Protein AF-A0A256YT28-F1 (afdb_monomer)

Secondary structure (DSSP, 8-state):
--HHHHHHHHHHHHHHHHSSEEHHHHHHHHHHTT--HHHHHHHHHHHHHTTS-EEETTEEE--

Mean predicted aligned error: 4.58 Å

Radius of gyration: 10.25 Å; Cα contacts (8 Å, |Δi|>4): 67; chains: 1; bounding box: 25×20×26 Å

pLDDT: mean 83.57, std 5.39, range [51.72, 89.25]

Sequence (63 aa):
MKEEDVILSLVKDLNQRHGNCDEPKLVKLATLLNINAEKVQKIKEELAQKGKLEVKGSNIFLP

Solvent-accessible surface area (backbone atoms only — not comparable to full-atom values): 3548 Å² total; per-residue (Å²): 133,60,70,61,58,53,52,53,49,50,45,48,53,35,27,74,76,67,75,41,19,48,49,73,57,51,41,53,55,35,44,75,70,76,38,53,61,69,55,52,50,52,44,50,49,52,35,34,75,69,63,60,31,42,76,60,86,67,35,35,37,70,118

Structure (mmCIF, N/CA/C/O backbone):
data_AF-A0A256YT28-F1
#
_entry.id   AF-A0A256YT28-F1
#
loop_
_atom_site.group_PDB
_atom_site.id
_atom_site.type_symbol
_atom_site.label_atom_id
_atom_site.label_alt_id
_atom_site.label_comp_id
_atom_site.label_asym_id
_atom_site.label_entity_id
_atom_site.label_seq_id
_atom_site.pdbx_PDB_ins_code
_atom_site.Cartn_x
_atom_site.Cartn_y
_atom_site.Cartn_z
_atom_site.occupancy
_atom_site.B_iso_or_equiv
_atom_site.auth_seq_id
_atom_site.auth_comp_id
_atom_site.auth_asym_id
_atom_site.auth_atom_id
_atom_site.pdbx_PDB_model_num
ATOM 1 N N . MET A 1 1 ? -13.724 -6.119 -6.684 1.00 51.72 1 MET A N 1
ATOM 2 C CA . MET A 1 1 ? -12.551 -5.918 -5.802 1.00 51.72 1 MET A CA 1
ATOM 3 C C . MET A 1 1 ? -12.489 -4.451 -5.419 1.00 51.72 1 MET A C 1
ATOM 5 O O . MET A 1 1 ? -12.759 -3.624 -6.280 1.00 51.72 1 MET A O 1
ATOM 9 N N . LYS A 1 2 ? -12.207 -4.125 -4.154 1.00 78.62 2 LYS A N 1
ATOM 10 C CA . LYS A 1 2 ? -12.000 -2.731 -3.734 1.00 78.62 2 LYS A CA 1
ATOM 11 C C . LYS A 1 2 ? -10.582 -2.306 -4.117 1.00 78.62 2 LYS A C 1
ATOM 13 O O . LYS A 1 2 ? -9.652 -3.086 -3.943 1.00 78.62 2 LYS A O 1
ATOM 18 N N . GLU A 1 3 ? -10.425 -1.088 -4.624 1.00 80.56 3 GLU A N 1
ATOM 19 C CA . GLU A 1 3 ? -9.125 -0.524 -5.026 1.00 80.56 3 GLU A CA 1
ATOM 20 C C . GLU A 1 3 ? -8.127 -0.514 -3.850 1.00 80.56 3 GLU A C 1
ATOM 22 O O . GLU A 1 3 ? -6.947 -0.786 -4.049 1.00 80.56 3 GLU A O 1
ATOM 27 N N . GLU A 1 4 ? -8.609 -0.316 -2.614 1.00 82.88 4 GLU A N 1
ATOM 28 C CA . GLU A 1 4 ? -7.811 -0.437 -1.379 1.00 82.88 4 GLU A CA 1
ATOM 29 C C . GLU A 1 4 ? -7.112 -1.791 -1.239 1.00 82.88 4 GLU A C 1
ATOM 31 O O . GLU A 1 4 ? -5.933 -1.846 -0.895 1.00 82.88 4 GLU A O 1
ATOM 36 N N . ASP A 1 5 ? -7.831 -2.879 -1.515 1.00 84.81 5 ASP A N 1
ATOM 37 C CA . ASP A 1 5 ? -7.315 -4.241 -1.372 1.00 84.81 5 ASP A CA 1
ATOM 38 C C . ASP A 1 5 ? -6.192 -4.494 -2.379 1.00 84.81 5 ASP A C 1
ATOM 40 O O . ASP A 1 5 ? -5.159 -5.062 -2.043 1.00 84.81 5 ASP A O 1
ATOM 44 N N . VAL A 1 6 ? -6.357 -3.978 -3.600 1.00 86.19 6 VAL A N 1
ATOM 45 C CA . VAL A 1 6 ? -5.358 -4.070 -4.670 1.00 86.19 6 VAL A CA 1
ATOM 46 C C . VAL A 1 6 ? -4.085 -3.315 -4.294 1.00 86.19 6 VAL A C 1
ATOM 48 O O . VAL A 1 6 ? -2.994 -3.870 -4.403 1.00 86.19 6 VAL A O 1
ATOM 51 N N . ILE A 1 7 ? -4.212 -2.075 -3.813 1.00 84.94 7 ILE A N 1
ATOM 52 C CA . ILE A 1 7 ? -3.072 -1.257 -3.374 1.00 84.94 7 ILE A CA 1
ATOM 53 C C . ILE A 1 7 ? -2.352 -1.938 -2.211 1.00 84.94 7 ILE A C 1
ATOM 55 O O . ILE A 1 7 ? -1.131 -2.062 -2.234 1.00 84.94 7 ILE A O 1
ATOM 59 N N . LEU A 1 8 ? -3.097 -2.428 -1.219 1.00 86.19 8 LEU A N 1
ATOM 60 C CA . LEU A 1 8 ? -2.524 -3.133 -0.078 1.00 86.19 8 LEU A CA 1
ATOM 61 C C . LEU A 1 8 ? -1.783 -4.402 -0.522 1.00 86.19 8 LEU A C 1
ATOM 63 O O . LEU A 1 8 ? -0.682 -4.667 -0.041 1.00 86.19 8 LEU A O 1
ATOM 67 N N . SER A 1 9 ? -2.357 -5.162 -1.459 1.00 87.94 9 SER A N 1
ATOM 68 C CA . SER A 1 9 ? -1.727 -6.359 -2.018 1.00 87.94 9 SER A CA 1
ATOM 69 C C . SER A 1 9 ? -0.456 -6.025 -2.797 1.00 87.94 9 SER A C 1
ATOM 71 O O . SER A 1 9 ? 0.539 -6.728 -2.647 1.00 87.94 9 SER A O 1
ATOM 73 N N . LEU A 1 10 ? -0.456 -4.939 -3.576 1.00 86.56 10 LEU A N 1
ATOM 74 C CA . LEU A 1 10 ? 0.729 -4.453 -4.288 1.00 86.56 10 LEU A CA 1
ATOM 75 C C . LEU A 1 10 ? 1.840 -4.044 -3.322 1.00 86.56 10 LEU A C 1
ATOM 77 O O . LEU A 1 10 ? 2.995 -4.413 -3.527 1.00 86.56 10 LEU A O 1
ATOM 81 N N . VAL A 1 11 ? 1.500 -3.309 -2.260 1.00 85.94 11 VAL A N 1
ATOM 82 C CA . VAL A 1 11 ? 2.479 -2.914 -1.242 1.00 85.94 11 VAL A CA 1
ATOM 83 C C . VAL A 1 11 ? 3.031 -4.138 -0.515 1.00 85.94 11 VAL A C 1
ATOM 85 O O . VAL A 1 11 ? 4.237 -4.193 -0.286 1.00 85.94 11 VAL A O 1
ATOM 88 N N . LYS A 1 12 ? 2.185 -5.130 -0.200 1.00 86.94 12 LYS A N 1
ATOM 89 C CA . LYS A 1 12 ? 2.607 -6.425 0.360 1.00 86.94 12 LYS A CA 1
ATOM 90 C C . LYS A 1 12 ? 3.563 -7.167 -0.549 1.00 86.94 12 LYS A C 1
ATOM 92 O O . LYS A 1 12 ? 4.632 -7.544 -0.084 1.00 86.94 12 LYS A O 1
ATOM 97 N N . ASP A 1 13 ? 3.219 -7.339 -1.818 1.00 87.00 13 ASP A N 1
ATOM 98 C CA . ASP A 1 13 ? 4.064 -8.068 -2.764 1.00 87.00 13 ASP A CA 1
ATOM 99 C C . ASP A 1 13 ? 5.417 -7.359 -2.956 1.00 87.00 13 ASP A C 1
ATOM 101 O O . ASP A 1 13 ? 6.469 -7.996 -2.895 1.00 87.00 13 ASP A O 1
ATOM 105 N N . LEU A 1 14 ? 5.414 -6.024 -3.068 1.00 84.62 14 LEU A N 1
ATOM 106 C CA . LEU A 1 14 ? 6.639 -5.228 -3.181 1.00 84.62 14 LEU A CA 1
ATOM 107 C C . LEU A 1 14 ? 7.509 -5.299 -1.921 1.00 84.62 14 LEU A C 1
ATOM 109 O O . LEU A 1 14 ? 8.703 -5.566 -2.038 1.00 84.62 14 LEU A O 1
ATOM 113 N N . ASN A 1 15 ? 6.933 -5.128 -0.727 1.00 85.19 15 ASN A N 1
ATOM 114 C CA . ASN A 1 15 ? 7.680 -5.287 0.526 1.00 85.19 15 ASN A CA 1
ATOM 115 C C . ASN A 1 15 ? 8.210 -6.711 0.697 1.00 85.19 15 A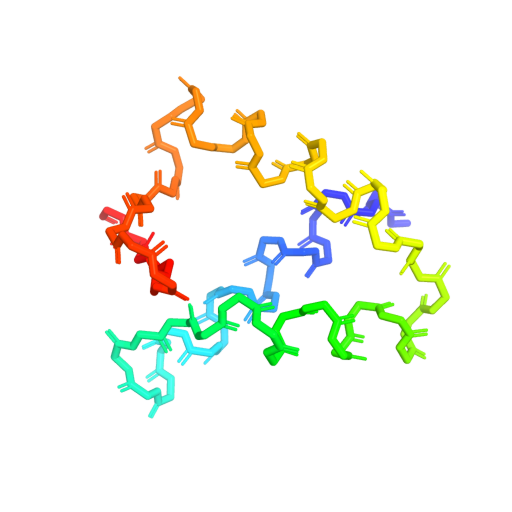SN A C 1
ATOM 117 O O . ASN A 1 15 ? 9.334 -6.890 1.145 1.00 85.19 15 ASN A O 1
ATOM 121 N N . GLN A 1 16 ? 7.439 -7.729 0.318 1.00 83.94 16 GLN A N 1
ATOM 122 C CA . GLN A 1 16 ? 7.860 -9.118 0.463 1.00 83.94 16 GLN A CA 1
ATOM 123 C C . GLN A 1 16 ? 8.996 -9.481 -0.508 1.00 83.94 16 GLN A C 1
ATOM 125 O O . GLN A 1 16 ? 9.862 -10.281 -0.159 1.00 83.94 16 GLN A O 1
ATOM 130 N N . ARG A 1 17 ? 9.029 -8.888 -1.710 1.00 80.69 17 ARG A N 1
ATOM 131 C CA . ARG A 1 17 ? 10.097 -9.123 -2.699 1.00 80.69 17 ARG A CA 1
ATOM 132 C C . ARG A 1 17 ? 11.343 -8.267 -2.493 1.00 80.69 17 ARG A C 1
ATOM 134 O O . ARG A 1 17 ? 12.439 -8.739 -2.773 1.00 80.69 17 ARG A O 1
ATOM 141 N N . HIS A 1 18 ? 11.183 -7.014 -2.071 1.00 77.56 18 HIS A N 1
ATOM 142 C CA . HIS A 1 18 ? 12.272 -6.031 -2.018 1.00 77.56 18 HIS A CA 1
ATOM 143 C C . HIS A 1 18 ? 12.634 -5.570 -0.599 1.00 77.56 18 HIS A C 1
ATOM 145 O O . HIS A 1 18 ? 13.664 -4.930 -0.424 1.00 77.56 18 HIS A O 1
ATOM 151 N N . GLY A 1 19 ? 11.822 -5.882 0.415 1.00 75.75 19 GLY A N 1
ATOM 152 C CA . GLY A 1 19 ? 11.972 -5.368 1.785 1.00 75.75 19 GLY A CA 1
ATOM 153 C C . GLY A 1 19 ? 11.500 -3.919 1.966 1.00 75.75 19 GLY A C 1
ATOM 154 O O . GLY A 1 19 ? 11.511 -3.402 3.079 1.00 75.75 19 GLY A O 1
ATOM 155 N N . ASN A 1 20 ? 11.101 -3.257 0.878 1.00 81.88 20 ASN A N 1
ATOM 156 C CA . ASN A 1 20 ? 10.519 -1.923 0.856 1.00 81.88 20 ASN A CA 1
ATOM 157 C C . ASN A 1 20 ? 9.607 -1.771 -0.367 1.00 81.88 20 ASN A C 1
ATOM 159 O O . ASN A 1 20 ? 9.784 -2.429 -1.393 1.00 81.88 20 ASN A O 1
ATOM 163 N N . CYS A 1 21 ? 8.642 -0.862 -0.283 1.00 83.69 21 CYS A N 1
ATOM 164 C CA . CYS A 1 21 ? 7.798 -0.493 -1.408 1.00 83.69 21 CYS A CA 1
ATOM 165 C C . CYS A 1 21 ? 8.070 0.963 -1.804 1.00 83.69 21 CYS A C 1
ATOM 167 O O . CYS A 1 21 ? 7.689 1.883 -1.087 1.00 83.69 21 CYS A O 1
ATOM 169 N N . ASP A 1 22 ? 8.706 1.187 -2.955 1.00 85.38 22 ASP A N 1
ATOM 170 C CA . ASP A 1 22 ? 8.897 2.539 -3.488 1.00 85.38 22 ASP A CA 1
ATOM 171 C C . ASP A 1 22 ? 7.545 3.143 -3.903 1.00 85.38 22 ASP A C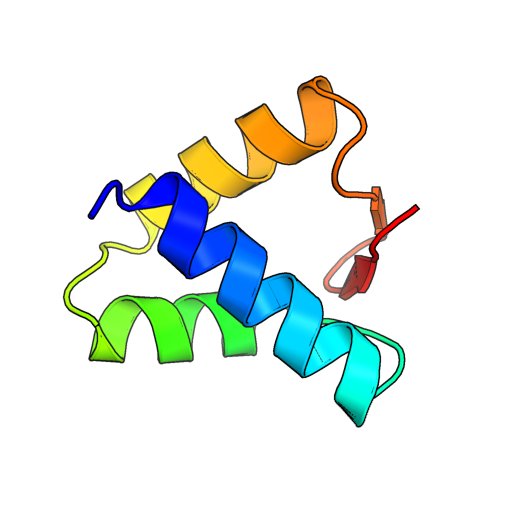 1
ATOM 173 O O . ASP A 1 22 ? 6.831 2.584 -4.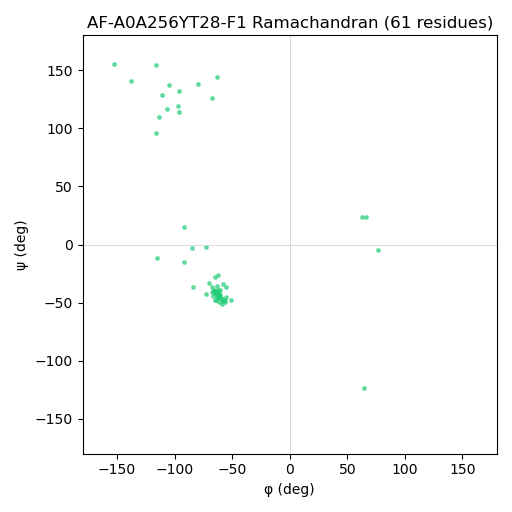742 1.00 85.38 22 ASP A O 1
ATOM 177 N N . GLU A 1 23 ? 7.219 4.326 -3.390 1.00 81.75 23 GLU A N 1
ATOM 178 C CA . GLU A 1 23 ? 6.019 5.074 -3.774 1.00 81.75 23 GLU A CA 1
ATOM 179 C C . GLU A 1 23 ? 5.855 5.254 -5.301 1.00 81.75 23 GLU A C 1
ATOM 181 O O . GLU A 1 23 ? 4.783 4.937 -5.825 1.00 81.75 23 GLU A O 1
ATOM 186 N N . PRO A 1 24 ? 6.883 5.665 -6.071 1.00 83.94 24 PRO A N 1
ATOM 187 C CA . PRO A 1 24 ? 6.747 5.781 -7.523 1.00 83.94 24 PRO A CA 1
ATOM 188 C C . PRO A 1 24 ? 6.516 4.437 -8.232 1.00 83.94 24 PRO A C 1
ATOM 190 O O . PRO A 1 24 ? 5.876 4.415 -9.286 1.00 83.94 24 PRO A O 1
ATOM 193 N N . LYS A 1 25 ? 6.997 3.308 -7.686 1.00 85.81 25 LYS A N 1
ATOM 194 C CA . LYS A 1 25 ? 6.679 1.977 -8.239 1.00 85.81 25 LYS A CA 1
ATOM 195 C C . LYS A 1 25 ? 5.237 1.597 -7.945 1.00 85.81 25 LYS A C 1
ATOM 197 O O . LYS A 1 25 ? 4.563 1.102 -8.844 1.00 85.81 25 LYS A O 1
ATOM 202 N N . LEU A 1 26 ? 4.767 1.855 -6.725 1.00 85.81 26 LEU A N 1
ATOM 203 C CA . LEU A 1 26 ? 3.384 1.594 -6.340 1.00 85.81 26 LEU A CA 1
ATOM 204 C C . LEU A 1 26 ? 2.416 2.355 -7.247 1.00 85.81 26 LEU A C 1
ATOM 206 O O . LEU A 1 26 ? 1.500 1.753 -7.797 1.00 85.81 26 LEU A O 1
ATOM 210 N N . VAL A 1 27 ? 2.661 3.652 -7.458 1.00 86.50 27 VAL A N 1
ATOM 211 C CA . VAL A 1 27 ? 1.846 4.483 -8.354 1.00 86.50 27 VAL A CA 1
ATOM 212 C C . VAL A 1 27 ? 1.878 3.935 -9.779 1.00 86.50 27 VAL A C 1
ATOM 214 O O . VAL A 1 27 ? 0.825 3.791 -10.385 1.00 86.50 27 VAL A O 1
ATOM 217 N N . LYS A 1 28 ? 3.048 3.549 -10.308 1.00 88.19 28 LYS A N 1
ATOM 218 C CA . LYS A 1 28 ? 3.141 2.933 -11.645 1.00 88.19 28 LYS A CA 1
ATOM 219 C C . LYS A 1 28 ? 2.313 1.651 -11.760 1.00 88.19 28 LYS A C 1
ATOM 221 O O . LYS A 1 28 ? 1.578 1.503 -12.731 1.00 88.19 28 LYS A O 1
ATOM 226 N N . LEU A 1 29 ? 2.416 0.742 -10.791 1.00 86.50 29 LEU A N 1
ATOM 227 C CA . LEU A 1 29 ? 1.660 -0.516 -10.794 1.00 86.50 29 LEU A CA 1
ATOM 228 C C . LEU A 1 29 ? 0.157 -0.278 -10.652 1.00 86.50 29 LEU A C 1
ATOM 230 O O . LEU A 1 29 ? -0.637 -0.914 -11.336 1.00 86.50 29 LEU 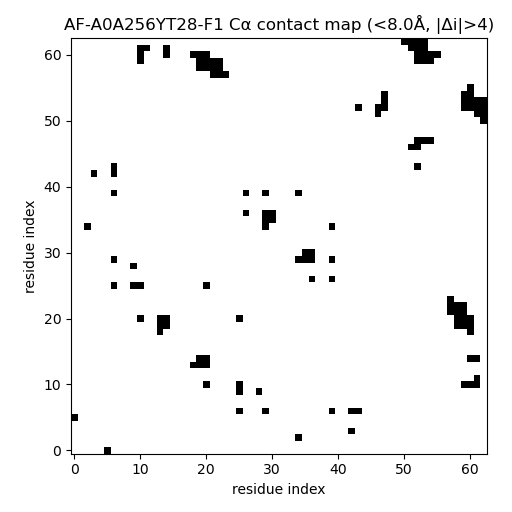A O 1
ATOM 234 N N . ALA A 1 30 ? -0.235 0.667 -9.806 1.00 86.62 30 ALA A N 1
ATOM 235 C CA . ALA A 1 30 ? -1.626 1.035 -9.627 1.00 86.62 30 ALA A CA 1
ATOM 236 C C . ALA A 1 30 ? -2.217 1.674 -10.896 1.00 86.62 30 ALA A C 1
ATOM 238 O O . ALA A 1 30 ? -3.311 1.297 -11.310 1.00 86.62 30 ALA A O 1
ATOM 239 N N . THR A 1 31 ? -1.466 2.543 -11.583 1.00 86.81 31 THR A N 1
ATOM 240 C CA . THR A 1 31 ? -1.868 3.109 -12.879 1.00 86.81 31 THR A CA 1
ATOM 241 C C . THR A 1 31 ? -2.065 2.021 -13.939 1.00 86.81 31 THR A C 1
ATOM 243 O O . THR A 1 31 ? -3.025 2.087 -14.703 1.00 86.81 31 THR A O 1
ATOM 246 N N . LEU A 1 32 ? -1.219 0.979 -13.964 1.00 87.88 32 LEU A N 1
ATOM 247 C CA . LEU A 1 32 ? -1.404 -0.177 -14.861 1.00 87.88 32 LEU A CA 1
ATOM 248 C C . LEU A 1 32 ? -2.705 -0.945 -14.578 1.00 87.88 32 LEU A C 1
ATOM 250 O O . LEU A 1 32 ? -3.266 -1.560 -15.480 1.00 87.88 32 LEU A O 1
ATOM 254 N N . LEU A 1 33 ? -3.203 -0.879 -13.344 1.00 85.19 33 LEU A N 1
ATOM 255 C CA . LEU A 1 33 ? -4.470 -1.470 -12.914 1.00 85.19 33 LEU A CA 1
ATOM 256 C C . LEU A 1 33 ? -5.656 -0.497 -13.035 1.00 85.19 33 LEU A C 1
ATOM 258 O O . LEU A 1 33 ? -6.715 -0.763 -12.471 1.00 85.19 33 LEU A O 1
ATOM 262 N N . ASN A 1 34 ? -5.503 0.608 -13.778 1.00 85.94 34 ASN A N 1
ATOM 263 C CA . ASN A 1 34 ? -6.510 1.668 -13.927 1.00 85.94 34 ASN A CA 1
ATOM 264 C C . ASN A 1 34 ? -6.862 2.408 -12.619 1.00 85.94 34 ASN A C 1
ATOM 266 O O . ASN A 1 34 ? -7.932 3.005 -12.497 1.00 85.94 34 ASN A O 1
ATOM 270 N N . ILE A 1 35 ? -5.959 2.410 -11.636 1.00 85.19 35 ILE A N 1
ATOM 271 C CA . ILE A 1 35 ? -6.127 3.164 -10.392 1.00 85.19 35 ILE A CA 1
ATOM 272 C C . ILE A 1 35 ? -5.373 4.490 -10.517 1.00 85.19 35 ILE A C 1
ATOM 274 O O . ILE A 1 35 ? -4.155 4.519 -10.684 1.00 85.19 35 ILE A O 1
ATOM 278 N N . ASN A 1 36 ? -6.101 5.602 -10.414 1.00 85.75 36 ASN A N 1
ATOM 279 C CA . ASN A 1 36 ? -5.518 6.943 -10.490 1.00 85.75 36 ASN A CA 1
ATOM 280 C C . ASN A 1 36 ? -4.535 7.217 -9.347 1.00 85.75 36 ASN A C 1
ATOM 282 O O . ASN A 1 36 ? -4.797 6.861 -8.198 1.00 85.75 36 ASN A O 1
ATOM 286 N N . ALA A 1 37 ? -3.466 7.962 -9.639 1.00 83.69 37 ALA A N 1
ATOM 287 C CA . ALA A 1 37 ? -2.457 8.354 -8.653 1.00 83.69 37 ALA A CA 1
ATOM 288 C C . ALA A 1 37 ? -3.049 9.081 -7.426 1.00 83.69 37 ALA A C 1
ATOM 290 O O . ALA A 1 37 ? -2.621 8.832 -6.302 1.00 83.69 37 ALA A O 1
ATOM 291 N N . GLU A 1 38 ? -4.083 9.907 -7.611 1.00 87.19 38 GLU A N 1
ATOM 292 C CA . GLU A 1 38 ? -4.805 10.546 -6.498 1.00 87.19 38 GLU A CA 1
ATOM 293 C C . GLU A 1 38 ? -5.488 9.529 -5.575 1.00 87.19 38 GLU A C 1
ATOM 295 O O . GLU A 1 38 ? -5.445 9.657 -4.351 1.00 87.19 38 GLU A O 1
ATOM 300 N N . LYS A 1 39 ? -6.095 8.480 -6.147 1.00 86.75 39 LYS A N 1
ATOM 301 C CA . LYS A 1 39 ? -6.695 7.401 -5.355 1.00 86.75 39 LYS A CA 1
ATOM 302 C C . LYS A 1 39 ? -5.625 6.607 -4.619 1.00 86.75 39 LYS A C 1
ATOM 304 O O . LYS A 1 39 ? -5.824 6.282 -3.455 1.00 86.75 39 LYS A O 1
ATOM 309 N N . VAL A 1 40 ? -4.491 6.335 -5.268 1.00 86.44 40 VAL A N 1
ATOM 310 C CA . VAL A 1 40 ? -3.335 5.680 -4.635 1.00 86.44 40 VAL A CA 1
ATOM 311 C C . VAL A 1 40 ? -2.880 6.473 -3.416 1.00 86.44 40 VAL A C 1
ATOM 313 O O . VAL A 1 40 ? -2.700 5.883 -2.356 1.00 86.44 40 VAL A O 1
ATOM 316 N N . GLN A 1 41 ? -2.730 7.796 -3.543 1.00 85.44 41 GLN A N 1
ATOM 317 C CA . GLN A 1 41 ? -2.348 8.657 -2.423 1.00 85.44 41 GLN A CA 1
ATOM 318 C C . GLN A 1 41 ? -3.377 8.620 -1.294 1.00 85.44 41 GLN A C 1
ATOM 320 O O . GLN A 1 41 ? -2.988 8.342 -0.163 1.00 85.44 41 GLN A O 1
ATOM 325 N N . LYS A 1 42 ? -4.672 8.790 -1.597 1.00 88.62 42 LYS A N 1
ATOM 326 C CA . LYS A 1 42 ? -5.742 8.698 -0.587 1.00 88.62 42 LYS A CA 1
ATOM 327 C C . LYS A 1 42 ? -5.730 7.369 0.160 1.00 88.62 42 LYS A C 1
ATOM 329 O O . LYS A 1 42 ? -5.749 7.346 1.384 1.00 88.62 42 LYS A O 1
ATOM 334 N N . ILE A 1 43 ? -5.669 6.265 -0.578 1.00 87.38 43 ILE A N 1
ATOM 335 C CA . ILE A 1 43 ? -5.656 4.915 -0.011 1.00 87.38 43 ILE A CA 1
ATOM 336 C C . ILE A 1 43 ? -4.398 4.705 0.834 1.00 87.38 43 ILE A C 1
ATOM 338 O O . ILE A 1 43 ? -4.477 4.163 1.933 1.00 87.38 43 ILE A O 1
ATOM 342 N N . LYS A 1 44 ? -3.237 5.149 0.347 1.00 86.12 44 LYS A N 1
ATOM 343 C CA . LYS A 1 44 ? -1.972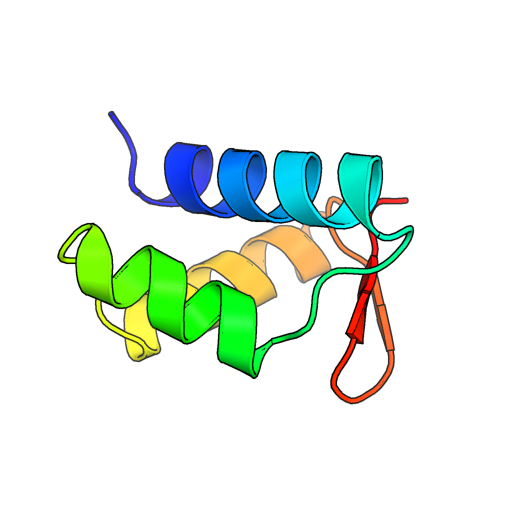 5.089 1.083 1.00 86.12 44 LYS A CA 1
ATOM 344 C C . LYS A 1 44 ? -2.068 5.859 2.400 1.00 86.12 44 LYS A C 1
ATOM 346 O O . LYS A 1 44 ? -1.672 5.321 3.427 1.00 86.12 44 LYS A O 1
ATOM 351 N N . GLU A 1 45 ? -2.599 7.081 2.381 1.00 86.31 45 GLU A N 1
ATOM 352 C CA . GLU A 1 45 ? -2.801 7.892 3.586 1.00 86.31 45 GLU A CA 1
ATOM 353 C C . GLU A 1 45 ? -3.778 7.235 4.562 1.00 86.31 45 GLU A C 1
ATOM 355 O O . GLU A 1 45 ? -3.471 7.140 5.746 1.00 86.31 45 GLU A O 1
ATOM 360 N N . GLU A 1 46 ? -4.909 6.711 4.084 1.00 89.25 46 GLU A N 1
ATOM 361 C CA . GLU A 1 46 ? -5.854 5.974 4.930 1.00 89.25 46 GLU A CA 1
ATOM 362 C C . GLU A 1 46 ? -5.215 4.739 5.567 1.00 89.25 46 GLU A C 1
ATOM 364 O O . GLU A 1 46 ? -5.414 4.467 6.750 1.00 89.25 46 G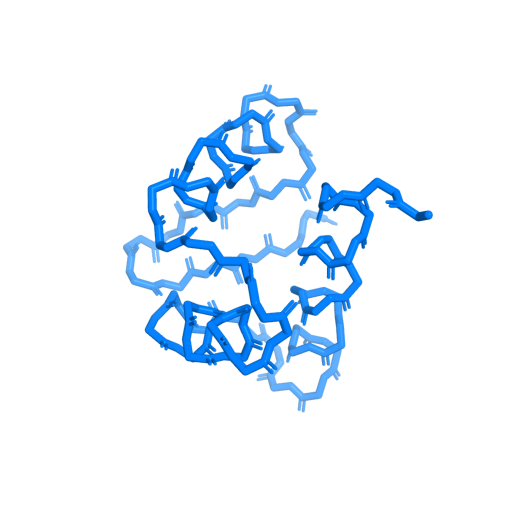LU A O 1
ATOM 369 N N . LEU A 1 47 ? -4.446 3.974 4.795 1.00 85.88 47 LEU A N 1
ATOM 370 C CA . LEU A 1 47 ? -3.754 2.788 5.286 1.00 85.88 47 LEU A CA 1
ATOM 371 C C . LEU A 1 47 ? -2.641 3.149 6.277 1.00 85.88 47 LEU A C 1
ATOM 373 O O . LEU A 1 47 ? -2.469 2.437 7.265 1.00 85.88 47 LEU A O 1
ATOM 377 N N . ALA A 1 48 ? -1.936 4.258 6.060 1.00 85.69 48 ALA A N 1
ATOM 378 C CA . ALA A 1 48 ? -0.949 4.777 7.000 1.00 85.69 48 ALA A CA 1
ATOM 379 C C . ALA A 1 48 ? -1.606 5.253 8.307 1.00 85.69 48 ALA A C 1
ATOM 381 O O . ALA A 1 48 ? -1.162 4.876 9.388 1.00 85.69 48 ALA A O 1
ATOM 382 N N . GLN A 1 49 ? -2.723 5.987 8.229 1.00 85.94 49 GLN A N 1
ATOM 383 C CA . GLN A 1 49 ? -3.499 6.405 9.404 1.00 85.94 49 GLN A CA 1
ATOM 384 C C . GLN A 1 49 ? -4.079 5.216 10.179 1.00 85.94 49 GLN A C 1
ATOM 386 O O . GLN A 1 49 ? -4.117 5.235 11.406 1.00 85.94 49 GLN A O 1
ATOM 391 N N . LYS A 1 50 ? -4.494 4.154 9.477 1.00 85.75 50 LYS A N 1
ATOM 392 C CA . LYS A 1 50 ? -4.951 2.892 10.082 1.00 85.75 50 LYS A CA 1
ATOM 393 C C . LYS A 1 50 ? -3.804 2.066 10.686 1.00 85.75 50 LYS A C 1
ATOM 395 O O . LYS A 1 50 ? -4.070 0.987 11.207 1.00 85.75 50 LYS A O 1
ATOM 400 N N . GLY A 1 51 ? -2.550 2.519 10.582 1.00 82.56 51 GLY A N 1
ATOM 401 C CA . GLY A 1 51 ? -1.376 1.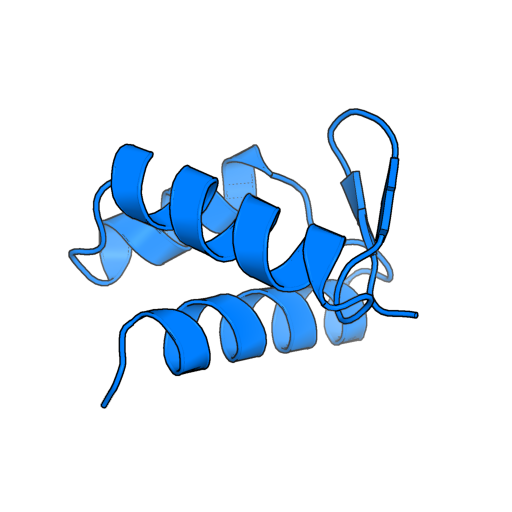787 11.059 1.00 82.56 51 GLY A CA 1
ATOM 402 C C . GLY A 1 51 ? -1.111 0.499 10.281 1.00 82.56 51 GLY A C 1
ATOM 403 O O . GLY A 1 51 ? -0.521 -0.428 10.817 1.00 82.56 51 GLY A O 1
ATOM 404 N N . LYS A 1 52 ? -1.590 0.406 9.033 1.00 83.44 52 LYS A N 1
ATOM 405 C CA . LYS A 1 52 ? -1.320 -0.721 8.129 1.00 83.44 52 LYS A CA 1
ATOM 406 C C . LYS A 1 52 ? -0.100 -0.487 7.247 1.00 83.44 52 LYS A C 1
ATOM 408 O O . LYS A 1 52 ? 0.355 -1.440 6.633 1.00 83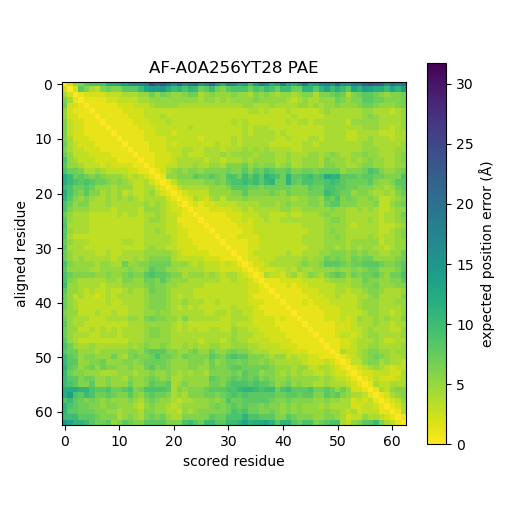.44 52 LYS A O 1
ATOM 413 N N . LEU A 1 53 ? 0.386 0.748 7.141 1.00 84.44 53 LEU A N 1
ATOM 414 C CA . LEU A 1 53 ? 1.566 1.124 6.364 1.00 84.44 53 LEU A CA 1
ATOM 415 C C . LEU A 1 53 ? 2.415 2.116 7.159 1.00 84.44 53 LEU A C 1
ATOM 417 O O . LEU A 1 53 ? 1.884 3.039 7.769 1.00 84.44 53 LEU A O 1
ATOM 421 N N . GLU A 1 54 ? 3.731 1.974 7.083 1.00 83.94 54 GLU A N 1
ATOM 422 C CA . GLU A 1 54 ? 4.695 2.961 7.563 1.00 83.94 54 GLU A CA 1
ATOM 423 C C . GLU A 1 54 ? 5.328 3.676 6.369 1.00 83.94 54 GLU A C 1
ATOM 425 O O . GLU A 1 54 ? 6.030 3.069 5.566 1.00 83.94 54 GLU A O 1
ATOM 430 N N . VAL A 1 55 ? 5.114 4.983 6.237 1.00 80.25 55 VAL A N 1
ATOM 431 C CA . VAL A 1 55 ? 5.755 5.777 5.180 1.00 80.25 55 VAL A CA 1
ATOM 432 C C . VAL A 1 55 ? 7.004 6.445 5.753 1.00 80.25 55 VAL A C 1
ATOM 434 O O . VAL A 1 55 ? 6.906 7.312 6.618 1.00 80.25 55 VAL A O 1
ATOM 437 N N . LYS A 1 56 ? 8.189 6.059 5.267 1.00 81.25 56 LYS A N 1
ATOM 438 C CA . LYS A 1 56 ? 9.475 6.698 5.591 1.00 81.25 56 LYS A CA 1
ATOM 439 C C . LYS A 1 56 ? 10.068 7.315 4.327 1.00 81.25 56 LYS A C 1
ATOM 441 O O . LYS A 1 56 ? 10.736 6.649 3.534 1.00 81.25 56 LYS A O 1
ATOM 446 N N . GLY A 1 57 ? 9.826 8.612 4.144 1.00 78.94 57 GLY A N 1
ATOM 447 C CA . GLY A 1 57 ? 10.254 9.346 2.951 1.00 78.94 57 GLY A CA 1
ATOM 448 C C . GLY A 1 57 ? 9.558 8.816 1.695 1.00 78.94 57 GLY A C 1
ATOM 449 O O . GLY A 1 57 ? 8.334 8.772 1.648 1.00 78.94 57 GLY A O 1
ATOM 450 N N . SER A 1 58 ? 10.330 8.396 0.689 1.00 78.00 58 SER A N 1
ATOM 451 C CA . SER A 1 58 ? 9.799 7.806 -0.556 1.00 78.00 58 SER A CA 1
ATOM 452 C C . SER A 1 58 ? 9.521 6.299 -0.472 1.00 78.00 58 SER A C 1
ATOM 454 O O . SER A 1 58 ? 9.034 5.715 -1.443 1.00 78.00 58 SER A O 1
ATOM 456 N N . ASN A 1 59 ? 9.834 5.673 0.668 1.00 80.56 59 ASN A N 1
ATOM 457 C CA . ASN A 1 59 ? 9.637 4.249 0.898 1.00 80.56 59 ASN A CA 1
ATOM 458 C C . ASN A 1 59 ? 8.443 3.991 1.815 1.00 80.56 59 ASN A C 1
ATOM 460 O O . ASN A 1 59 ? 8.257 4.646 2.838 1.00 80.56 59 ASN A O 1
ATOM 464 N N . ILE A 1 60 ? 7.665 2.985 1.444 1.00 83.44 60 ILE A N 1
ATOM 465 C CA . ILE A 1 60 ? 6.497 2.496 2.159 1.00 83.44 60 ILE A CA 1
ATOM 466 C C . ILE A 1 60 ? 6.842 1.111 2.706 1.00 83.44 60 ILE A C 1
ATOM 468 O O . ILE A 1 60 ? 7.298 0.224 1.982 1.00 83.44 60 ILE A O 1
ATOM 472 N N . PHE A 1 61 ? 6.606 0.920 3.989 1.00 79.88 61 PHE A N 1
ATOM 473 C CA . PHE A 1 61 ? 6.858 -0.299 4.736 1.00 79.88 61 PHE A CA 1
ATOM 474 C C . PHE A 1 61 ? 5.537 -0.858 5.246 1.00 79.88 61 PHE A C 1
ATOM 476 O O . PHE A 1 61 ? 4.557 -0.128 5.414 1.00 79.88 61 PHE A O 1
ATOM 483 N N . LEU A 1 62 ? 5.510 -2.165 5.464 1.00 78.56 62 LEU A N 1
ATOM 484 C CA . LEU A 1 62 ? 4.458 -2.796 6.246 1.00 78.56 62 LEU A CA 1
ATOM 485 C C . LEU A 1 62 ? 4.976 -2.955 7.679 1.00 78.56 62 LEU A C 1
ATOM 487 O O . LEU A 1 62 ? 6.123 -3.387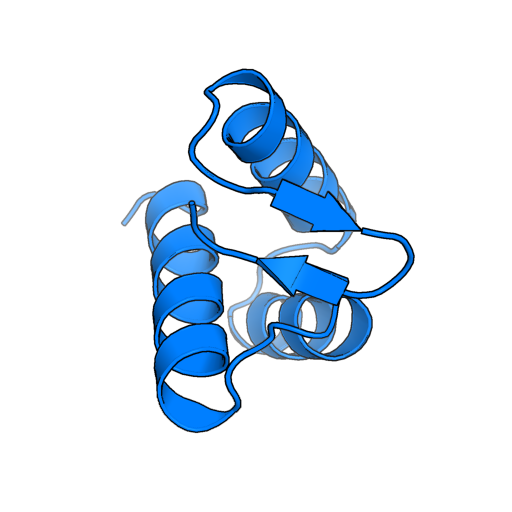 7.823 1.00 78.56 62 LEU A O 1
ATOM 491 N N . PRO A 1 63 ? 4.183 -2.571 8.692 1.00 68.50 63 PRO A N 1
ATOM 492 C CA . PRO A 1 63 ? 4.514 -2.819 10.090 1.00 68.50 63 PRO A CA 1
ATOM 493 C C . PRO A 1 63 ? 4.502 -4.315 10.429 1.00 68.50 63 PRO A C 1
ATOM 495 O O . PRO A 1 63 ? 3.882 -5.104 9.670 1.00 68.50 63 PRO A O 1
#

Foldseek 3Di:
DDLLVVLLVQQVVQCVVPVWDFLVVSCVVSVVVVHHNVNSVVSLVVCVVVQQWDDDPRIIHGD

Nearest PDB structures (foldseek):
  5v89-assembly2_C  TM=7.083E-01  e=1.462E-01  Homo sapiens
  6lbs-assembly6_F  TM=7.912E-01  e=2.512E-01  Kluyveromyces lactis
  3l09-assembly2_C  TM=8.184E-01  e=6.476E-01  Jannaschia sp. CCS1
  6d57-assembly1_B  TM=7.055E-01  e=4.941E-01  Campylobacter jejuni
  2l01-assembly1_B  TM=5.877E-01  e=5.657E-01  Phocaeicola vulgatus ATCC 8482